Protein AF-A0A937IQ21-F1 (afdb_monomer_lite)

Secondary structure (DSSP, 8-state):
----EE-TTT--EEPPEEETTEEE-TTT--BSS-------------------

pLDDT: mean 75.59, std 15.57, range [43.16, 93.62]

Structure (mmCIF, N/CA/C/O backbone):
data_AF-A0A937IQ21-F1
#
_entry.id   AF-A0A937IQ21-F1
#
loop_
_atom_site.group_PDB
_atom_site.id
_atom_site.type_symbol
_atom_site.label_atom_id
_atom_site.label_alt_id
_atom_site.label_comp_id
_atom_site.label_asym_id
_atom_site.label_entity_id
_atom_site.label_seq_id
_atom_site.pdbx_PDB_ins_code
_atom_site.Cartn_x
_atom_site.Cartn_y
_atom_site.Cartn_z
_atom_site.occupancy
_atom_site.B_iso_or_equiv
_atom_site.auth_seq_id
_atom_site.auth_comp_id
_atom_site.auth_asym_id
_atom_site.auth_atom_id
_atom_site.pdbx_PDB_model_num
ATOM 1 N N . MET A 1 1 ? 6.678 -15.405 12.765 1.00 43.16 1 MET A N 1
ATOM 2 C CA . MET A 1 1 ? 6.194 -14.101 13.266 1.00 43.16 1 MET A CA 1
ATOM 3 C C . MET A 1 1 ? 5.222 -13.555 12.231 1.00 43.16 1 MET A C 1
ATOM 5 O O . MET A 1 1 ? 5.666 -13.037 11.217 1.00 43.16 1 MET A O 1
ATOM 9 N N . ASN A 1 2 ? 3.915 -13.752 12.419 1.00 50.75 2 ASN A N 1
ATOM 10 C CA . ASN A 1 2 ? 2.892 -13.181 11.538 1.00 50.75 2 ASN A CA 1
ATOM 11 C C . ASN A 1 2 ? 2.724 -11.708 11.919 1.00 50.75 2 ASN A C 1
ATOM 13 O O . ASN A 1 2 ? 1.927 -11.373 12.790 1.00 50.75 2 ASN A O 1
ATOM 17 N N . GLN A 1 3 ? 3.555 -10.846 11.339 1.00 62.41 3 GLN A N 1
ATOM 18 C CA . GLN A 1 3 ? 3.530 -9.411 11.611 1.00 62.41 3 GLN A CA 1
ATOM 19 C C . GLN A 1 3 ? 2.342 -8.805 10.850 1.00 62.41 3 GLN A C 1
ATOM 21 O O . GLN A 1 3 ? 2.487 -8.337 9.721 1.00 62.41 3 GLN A O 1
ATOM 26 N N . ASN A 1 4 ? 1.149 -8.864 11.455 1.00 76.62 4 ASN A N 1
ATOM 27 C CA . ASN A 1 4 ? 0.033 -8.013 11.049 1.00 76.62 4 ASN A CA 1
ATOM 28 C C . ASN A 1 4 ? 0.531 -6.565 11.072 1.00 76.62 4 ASN A C 1
ATOM 30 O O . ASN A 1 4 ? 1.019 -6.092 12.098 1.00 76.62 4 ASN A O 1
ATOM 34 N N . GLN A 1 5 ? 0.406 -5.869 9.951 1.00 85.56 5 GLN A N 1
ATOM 35 C CA . GLN A 1 5 ? 0.818 -4.477 9.822 1.00 85.56 5 GLN A CA 1
ATOM 36 C C . GLN A 1 5 ? -0.378 -3.620 9.448 1.00 85.56 5 GLN A C 1
ATOM 38 O O . GLN A 1 5 ? -1.352 -4.091 8.861 1.00 85.56 5 GLN A O 1
ATOM 43 N N . ILE A 1 6 ? -0.325 -2.353 9.831 1.00 90.69 6 ILE A N 1
ATOM 44 C CA . ILE A 1 6 ? -1.367 -1.400 9.472 1.00 90.69 6 ILE A CA 1
ATOM 45 C C . ILE A 1 6 ? -1.008 -0.828 8.105 1.00 90.69 6 ILE A C 1
ATOM 47 O O . ILE A 1 6 ? 0.070 -0.265 7.928 1.00 90.69 6 ILE A O 1
ATOM 51 N N . CYS A 1 7 ? -1.907 -0.972 7.133 1.00 90.38 7 CYS A N 1
ATOM 52 C CA . CYS A 1 7 ? -1.759 -0.299 5.850 1.00 90.38 7 CYS A CA 1
ATOM 53 C C . CYS A 1 7 ? -1.856 1.215 6.064 1.00 90.38 7 CYS A C 1
ATOM 55 O O . CYS A 1 7 ? -2.898 1.697 6.492 1.00 90.38 7 CYS A O 1
ATOM 57 N N . LEU A 1 8 ? -0.815 1.973 5.724 1.00 88.25 8 LEU A N 1
ATOM 58 C CA . LEU A 1 8 ? -0.793 3.433 5.901 1.00 88.25 8 LEU A CA 1
ATOM 59 C C . LEU A 1 8 ? -1.758 4.183 4.964 1.00 88.25 8 LEU A C 1
ATOM 61 O O . LEU A 1 8 ? -2.037 5.356 5.183 1.00 88.25 8 LEU A O 1
ATOM 65 N N . TRP A 1 9 ? -2.291 3.505 3.943 1.00 91.19 9 TRP A N 1
ATOM 66 C CA . TRP A 1 9 ? -3.208 4.086 2.959 1.00 91.19 9 TRP A CA 1
ATOM 67 C C . TRP A 1 9 ? -4.676 3.961 3.368 1.00 91.19 9 TRP A C 1
ATOM 69 O O . TRP A 1 9 ? -5.425 4.929 3.302 1.00 91.19 9 TRP A O 1
ATOM 79 N N . CYS A 1 10 ? -5.100 2.767 3.798 1.00 93.56 10 CYS A N 1
ATOM 80 C CA . CYS A 1 10 ? -6.489 2.492 4.189 1.00 93.56 10 CYS A CA 1
ATOM 81 C C . CYS A 1 10 ? -6.666 2.254 5.697 1.00 93.56 10 CYS A C 1
ATOM 83 O O . CYS A 1 10 ? -7.747 1.876 6.146 1.00 93.56 10 CYS A O 1
ATOM 85 N N . ASN A 1 11 ? -5.593 2.417 6.475 1.00 93.19 11 ASN A N 1
ATOM 86 C CA . ASN A 1 11 ? -5.534 2.277 7.931 1.00 93.19 11 ASN A CA 1
ATOM 87 C C . ASN A 1 11 ? -6.066 0.938 8.477 1.00 93.19 11 ASN A C 1
ATOM 89 O O . ASN A 1 11 ? -6.507 0.841 9.622 1.00 93.19 11 ASN A O 1
ATOM 93 N N . THR A 1 12 ? -6.044 -0.105 7.647 1.00 91.81 12 THR A N 1
ATOM 94 C CA . THR A 1 12 ? -6.572 -1.433 7.980 1.00 91.81 12 THR A CA 1
ATOM 95 C C . THR A 1 12 ? -5.442 -2.345 8.445 1.00 91.81 12 THR A C 1
ATOM 97 O O . THR A 1 12 ? -4.366 -2.349 7.846 1.00 91.81 12 THR A O 1
ATOM 100 N N . SER A 1 13 ? -5.682 -3.136 9.496 1.00 93.62 13 SER A N 1
ATOM 101 C CA . SER A 1 13 ? -4.756 -4.199 9.899 1.00 93.62 13 SER A CA 1
ATOM 102 C C . SER A 1 13 ? -4.812 -5.324 8.870 1.00 93.62 13 SER A C 1
ATOM 104 O O . SER A 1 13 ? -5.853 -5.954 8.691 1.00 93.62 13 SER A O 1
ATOM 106 N N . ILE A 1 14 ? -3.704 -5.541 8.170 1.00 91.44 14 ILE A N 1
ATOM 107 C CA . ILE A 1 14 ? -3.597 -6.495 7.070 1.00 91.44 14 ILE A CA 1
ATOM 108 C C . ILE A 1 14 ? -2.361 -7.380 7.238 1.00 91.44 14 ILE A C 1
ATOM 110 O O . ILE A 1 14 ? -1.403 -7.041 7.937 1.00 91.44 14 ILE A O 1
ATOM 114 N N . GLN A 1 15 ? -2.384 -8.523 6.559 1.00 92.44 15 GLN A N 1
ATOM 115 C CA . GLN A 1 15 ? -1.177 -9.271 6.221 1.00 92.44 15 GLN A CA 1
ATOM 116 C C . GLN A 1 15 ? -0.868 -8.961 4.757 1.00 92.44 15 GLN A C 1
ATOM 118 O O . GLN A 1 15 ? -1.721 -9.236 3.909 1.00 92.44 15 GLN A O 1
ATOM 123 N N . PRO A 1 16 ? 0.273 -8.325 4.445 1.00 87.88 16 PRO A N 1
ATOM 124 C CA . PRO A 1 16 ? 0.599 -8.002 3.070 1.00 87.88 16 PRO A CA 1
ATOM 125 C C . PRO A 1 16 ? 0.792 -9.268 2.269 1.00 87.88 16 PRO A C 1
ATOM 127 O O . PRO A 1 16 ? 1.300 -10.271 2.775 1.00 87.88 16 PRO A O 1
ATOM 130 N N . ILE A 1 17 ? 0.435 -9.175 1.001 1.00 90.06 17 ILE A N 1
ATOM 131 C CA . ILE A 1 17 ? 0.745 -10.199 0.016 1.00 90.06 17 ILE A CA 1
ATOM 132 C C . ILE A 1 17 ? 1.968 -9.753 -0.778 1.00 90.06 17 ILE A C 1
ATOM 134 O O . ILE A 1 17 ? 2.134 -8.561 -1.030 1.00 90.06 17 ILE A O 1
ATOM 138 N N . ASP A 1 18 ? 2.823 -10.698 -1.154 1.00 87.44 18 ASP A N 1
ATOM 139 C CA . ASP A 1 18 ? 3.900 -10.420 -2.098 1.00 87.44 18 ASP A CA 1
ATOM 140 C C . ASP A 1 18 ? 3.347 -10.480 -3.522 1.00 87.44 18 ASP A C 1
ATOM 142 O O . ASP A 1 18 ? 2.700 -11.456 -3.912 1.00 87.44 18 ASP A O 1
ATOM 146 N N . VAL A 1 19 ? 3.578 -9.421 -4.287 1.00 84.12 19 VAL A N 1
ATOM 147 C CA . VAL A 1 19 ? 3.212 -9.339 -5.698 1.00 84.12 19 VAL A CA 1
ATOM 148 C C . VAL A 1 19 ? 4.437 -8.852 -6.445 1.00 84.12 19 VAL A C 1
ATOM 150 O O . VAL A 1 19 ? 4.854 -7.705 -6.294 1.00 84.12 19 VAL A O 1
ATOM 153 N N . HIS A 1 20 ? 5.035 -9.740 -7.239 1.00 81.12 20 HIS A N 1
ATOM 154 C CA . HIS A 1 20 ? 6.253 -9.452 -8.000 1.00 81.12 20 HIS A CA 1
ATOM 155 C C . HIS A 1 20 ? 7.420 -8.949 -7.122 1.00 81.12 20 HIS A C 1
ATOM 157 O O . HIS A 1 20 ? 8.173 -8.074 -7.550 1.00 81.12 20 HIS A O 1
ATOM 163 N N . GLY A 1 21 ? 7.563 -9.470 -5.896 1.00 79.12 21 GLY A N 1
ATOM 164 C CA . GLY A 1 21 ? 8.633 -9.092 -4.966 1.00 79.12 21 GLY A CA 1
ATOM 165 C C . GLY A 1 21 ? 8.354 -7.846 -4.121 1.00 79.12 21 GLY A C 1
ATOM 166 O O . GLY A 1 21 ? 9.281 -7.325 -3.505 1.00 79.12 21 GLY A O 1
ATOM 167 N N . HIS A 1 22 ? 7.114 -7.344 -4.108 1.00 83.88 22 HIS A N 1
ATOM 168 C CA . HIS A 1 22 ? 6.719 -6.181 -3.312 1.00 83.88 22 HIS A CA 1
ATOM 169 C C . HIS A 1 22 ? 5.500 -6.476 -2.439 1.00 83.88 22 HIS A C 1
ATOM 171 O O . HIS A 1 22 ? 4.549 -7.131 -2.866 1.00 83.88 22 HIS A O 1
ATOM 177 N N . ALA A 1 23 ? 5.496 -5.923 -1.225 1.00 87.62 23 ALA A N 1
ATOM 178 C CA . ALA A 1 23 ? 4.374 -6.033 -0.303 1.00 87.62 23 ALA A CA 1
ATOM 179 C C . ALA A 1 23 ? 3.198 -5.142 -0.749 1.00 87.62 23 ALA A C 1
ATOM 181 O O . ALA A 1 23 ? 3.322 -3.917 -0.820 1.00 87.62 23 ALA A O 1
ATOM 182 N N . GLN A 1 24 ? 2.032 -5.742 -0.986 1.00 89.69 24 GLN A N 1
ATOM 183 C CA . GLN A 1 24 ? 0.788 -5.056 -1.342 1.00 89.69 24 GLN A CA 1
ATOM 184 C C . GLN A 1 24 ? -0.302 -5.280 -0.292 1.00 89.69 24 GLN A C 1
ATOM 186 O O . GLN A 1 24 ? -0.431 -6.356 0.298 1.00 89.69 24 GLN A O 1
ATOM 191 N N . CYS A 1 25 ? -1.122 -4.251 -0.066 1.00 92.25 25 CYS A N 1
ATOM 192 C CA . CYS A 1 25 ? -2.309 -4.353 0.770 1.00 92.25 25 CYS A CA 1
ATOM 193 C C . CYS A 1 25 ? -3.418 -5.126 0.033 1.00 92.25 25 CYS A C 1
ATOM 195 O O . CYS A 1 25 ? -3.889 -4.651 -0.998 1.00 92.25 25 CYS A O 1
ATOM 197 N N . PRO A 1 26 ? -3.929 -6.252 0.562 1.00 91.81 26 PRO A N 1
ATOM 198 C CA . PRO A 1 26 ? -4.9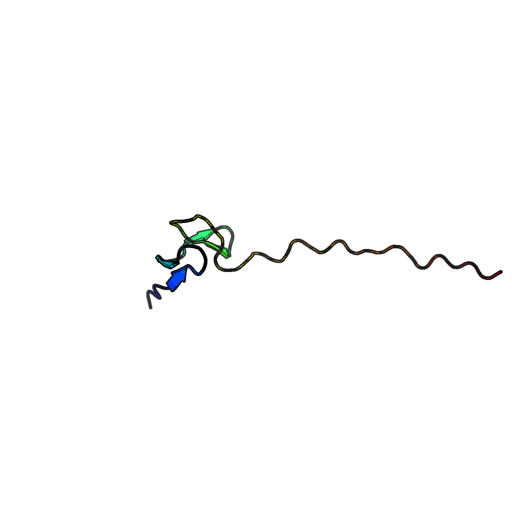90 -7.015 -0.104 1.00 91.81 26 PRO A CA 1
ATOM 199 C C . PRO A 1 26 ? -6.357 -6.305 -0.101 1.00 91.81 26 PRO A C 1
ATOM 201 O O . PRO A 1 26 ? -7.247 -6.690 -0.854 1.00 91.81 26 PRO A O 1
ATOM 204 N N . VAL A 1 27 ? -6.537 -5.279 0.741 1.00 93.31 27 VAL A N 1
ATOM 205 C CA . VAL A 1 27 ? -7.811 -4.557 0.900 1.00 93.31 27 VAL A CA 1
ATOM 206 C C . VAL A 1 27 ? -7.930 -3.418 -0.110 1.00 93.31 27 VAL A C 1
ATOM 208 O O . VAL A 1 27 ? -8.851 -3.407 -0.920 1.00 93.31 27 VAL A O 1
ATOM 211 N N . CYS A 1 28 ? -6.992 -2.467 -0.090 1.00 92.69 28 CYS A N 1
ATOM 212 C CA . CYS A 1 28 ? -7.007 -1.327 -1.012 1.00 92.69 28 CYS A CA 1
ATOM 213 C C . CYS A 1 28 ? -6.201 -1.564 -2.296 1.00 92.69 28 CYS A C 1
ATOM 215 O O . CYS A 1 28 ? -6.241 -0.726 -3.191 1.00 92.69 28 CYS A O 1
ATOM 217 N N . LYS A 1 29 ? -5.472 -2.687 -2.391 1.00 90.38 29 LYS A N 1
ATOM 218 C CA . LYS A 1 29 ? -4.588 -3.051 -3.515 1.00 90.38 29 LYS A CA 1
ATOM 219 C C . LYS A 1 29 ? -3.422 -2.084 -3.753 1.00 90.38 29 LYS A C 1
ATOM 221 O O . LYS A 1 29 ? -2.728 -2.197 -4.755 1.00 90.38 29 LYS A O 1
ATOM 226 N N . THR A 1 30 ? -3.175 -1.155 -2.830 1.00 88.56 30 THR A N 1
ATOM 227 C CA . THR A 1 30 ? -2.020 -0.250 -2.873 1.00 88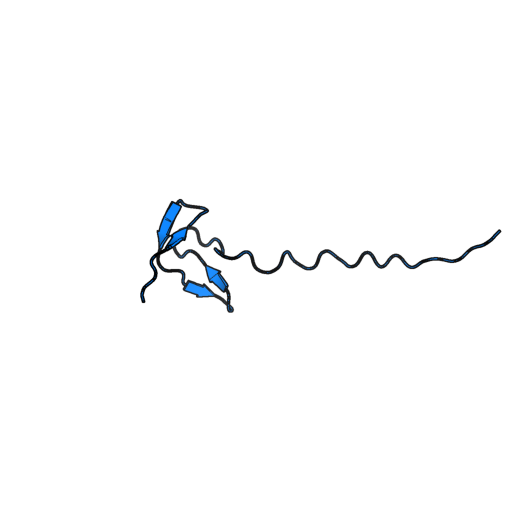.56 30 THR A CA 1
ATOM 228 C C . THR A 1 30 ? -0.765 -0.971 -2.395 1.00 88.56 30 THR A C 1
ATOM 230 O O . THR A 1 30 ? -0.803 -1.699 -1.397 1.00 88.56 30 THR A O 1
ATOM 233 N N . ASN A 1 31 ? 0.353 -0.742 -3.080 1.00 87.62 31 ASN A N 1
ATOM 234 C CA . ASN A 1 31 ? 1.653 -1.225 -2.632 1.00 87.62 31 ASN A CA 1
ATOM 235 C C . ASN A 1 31 ? 2.040 -0.509 -1.330 1.00 87.62 31 ASN A C 1
ATOM 237 O O . ASN A 1 31 ? 1.903 0.710 -1.204 1.00 87.62 31 ASN A O 1
ATOM 241 N N . ILE A 1 32 ? 2.449 -1.286 -0.332 1.00 83.81 32 ILE A N 1
ATOM 242 C CA . ILE A 1 32 ? 2.832 -0.768 0.984 1.00 83.81 32 ILE A CA 1
ATOM 243 C C . ILE A 1 32 ? 4.220 -0.150 0.903 1.00 83.81 32 ILE A C 1
ATOM 245 O O . ILE A 1 32 ? 4.435 0.925 1.452 1.00 83.81 32 ILE A O 1
ATOM 249 N N . ASP A 1 33 ? 5.118 -0.814 0.181 1.00 76.19 33 ASP A N 1
ATOM 250 C CA . ASP A 1 33 ? 6.395 -0.248 -0.220 1.00 76.19 33 ASP A CA 1
ATOM 251 C C . ASP A 1 33 ? 6.259 0.238 -1.669 1.00 76.19 33 ASP A C 1
ATOM 253 O O . ASP A 1 33 ? 5.968 -0.579 -2.554 1.00 76.19 33 ASP A O 1
ATOM 257 N 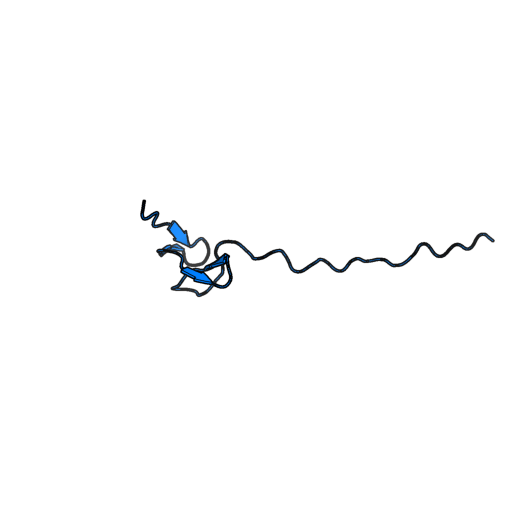N . PRO A 1 34 ? 6.343 1.554 -1.936 1.00 66.00 34 PRO A N 1
ATOM 258 C CA . PRO A 1 34 ? 6.284 2.055 -3.298 1.00 66.00 34 PRO A CA 1
ATOM 259 C C . PRO A 1 34 ? 7.455 1.456 -4.083 1.00 66.00 34 PRO A C 1
ATOM 261 O O . PRO A 1 34 ? 8.612 1.770 -3.813 1.00 66.00 34 PRO A O 1
ATOM 264 N N . CYS A 1 35 ? 7.150 0.586 -5.057 1.00 66.88 35 CYS A N 1
ATOM 265 C CA . CYS A 1 35 ? 8.124 0.145 -6.054 1.00 66.88 35 CYS A CA 1
ATOM 266 C C . CYS A 1 35 ? 8.834 1.380 -6.586 1.00 66.88 35 CYS A C 1
ATOM 268 O O . CYS A 1 35 ? 8.146 2.362 -6.877 1.00 66.88 35 CYS A O 1
ATOM 270 N N . CYS A 1 36 ? 10.166 1.297 -6.675 1.00 59.69 36 CYS A N 1
ATOM 271 C CA . CYS A 1 36 ? 11.074 2.330 -7.158 1.00 59.69 36 CYS A CA 1
ATOM 272 C C . CYS A 1 36 ? 10.339 3.386 -7.976 1.00 59.69 36 CYS A C 1
ATOM 274 O O . CYS A 1 36 ? 9.790 3.042 -9.024 1.00 59.69 36 CYS A O 1
ATOM 276 N N . SER A 1 37 ? 10.311 4.630 -7.472 1.00 60.03 37 SER A N 1
ATOM 277 C CA . SER A 1 37 ? 9.873 5.811 -8.216 1.00 60.03 37 SER A CA 1
ATOM 278 C C . SER A 1 37 ? 10.413 5.654 -9.622 1.00 60.03 37 SER A C 1
ATOM 280 O O . SER A 1 37 ? 11.635 5.708 -9.769 1.00 60.03 37 SER A O 1
ATOM 282 N N . GLY A 1 38 ? 9.535 5.301 -10.573 1.00 57.00 38 GLY A N 1
ATOM 283 C CA . GLY A 1 38 ? 9.940 4.874 -11.908 1.00 57.00 38 GLY A CA 1
ATOM 284 C C . GLY A 1 38 ? 11.030 5.813 -12.369 1.00 57.00 38 GLY A C 1
ATOM 285 O O . GLY A 1 38 ? 10.830 7.021 -12.243 1.00 57.00 38 GLY A O 1
ATOM 286 N N . GLU A 1 39 ? 12.193 5.234 -12.683 1.00 56.94 39 GLU A N 1
ATOM 287 C CA . GLU A 1 39 ? 13.377 5.905 -13.206 1.00 56.94 39 GLU A CA 1
ATOM 288 C C . GLU A 1 39 ? 13.064 7.350 -13.596 1.00 56.94 39 GLU A C 1
ATOM 290 O O . GLU A 1 39 ? 12.387 7.609 -14.588 1.00 56.94 39 GLU A O 1
ATOM 295 N N . GLN A 1 40 ? 13.445 8.310 -12.747 1.00 59.78 40 GLN A N 1
ATOM 296 C CA . GLN A 1 40 ? 13.425 9.693 -13.195 1.00 59.78 40 GLN A CA 1
ATOM 297 C C . GLN A 1 40 ? 14.346 9.711 -14.406 1.00 59.78 40 GLN A C 1
ATOM 299 O O . GLN A 1 40 ? 15.549 9.499 -14.241 1.00 59.78 40 GLN A O 1
ATOM 304 N N . GLU A 1 41 ? 13.744 9.844 -15.593 1.00 56.59 41 GLU A N 1
ATOM 305 C CA . GLU A 1 41 ? 14.414 9.908 -16.885 1.00 56.59 41 GLU A CA 1
ATOM 306 C C . GLU A 1 41 ? 15.748 10.623 -16.712 1.00 56.59 41 GLU A C 1
ATOM 308 O O . GLU A 1 41 ? 15.814 11.759 -16.230 1.00 56.59 41 GLU A O 1
ATOM 313 N N . CYS A 1 42 ? 16.825 9.932 -17.069 1.00 54.31 42 CYS A N 1
ATOM 314 C CA . CYS A 1 42 ? 18.114 10.553 -17.26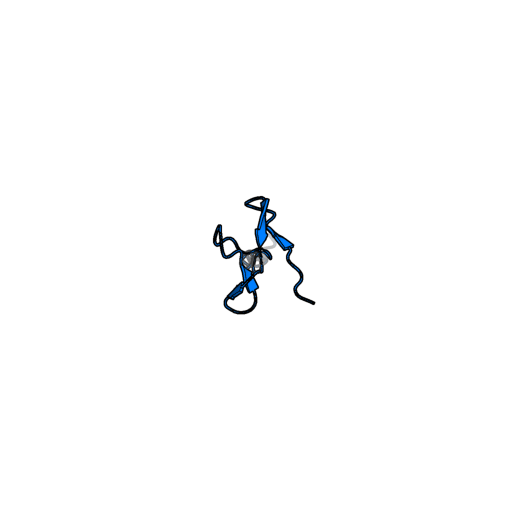3 1.00 54.31 42 CYS A CA 1
ATOM 315 C C . CYS A 1 42 ? 17.927 11.740 -18.221 1.00 54.31 42 CYS A C 1
ATOM 317 O O . CYS A 1 42 ? 17.805 11.563 -19.431 1.00 54.31 42 CYS A O 1
ATOM 319 N N . ILE A 1 43 ? 17.910 12.970 -17.693 1.00 62.59 43 ILE A N 1
ATOM 320 C CA . ILE A 1 43 ? 18.089 14.170 -18.515 1.00 62.59 43 ILE A CA 1
ATOM 321 C C . ILE A 1 43 ? 19.563 14.191 -18.912 1.00 62.59 43 ILE A C 1
ATOM 323 O O . ILE A 1 43 ? 20.385 14.915 -18.355 1.00 62.59 43 ILE A O 1
ATOM 327 N N . GLU A 1 44 ? 19.909 13.353 -19.879 1.00 60.53 44 GLU A N 1
ATOM 328 C CA . GLU A 1 44 ? 21.190 13.382 -20.560 1.00 60.53 44 GLU A CA 1
ATOM 329 C C . GLU A 1 44 ? 21.058 14.295 -21.782 1.00 60.53 44 GLU A C 1
ATOM 331 O O . GLU A 1 44 ? 21.250 13.889 -22.926 1.00 60.53 44 GLU A O 1
ATOM 336 N N . ILE A 1 45 ? 20.713 15.569 -21.548 1.00 64.56 45 ILE A N 1
ATOM 337 C CA . ILE A 1 45 ? 20.954 16.592 -22.566 1.00 64.56 45 ILE A CA 1
ATOM 338 C C . ILE A 1 45 ? 22.413 16.996 -22.421 1.00 64.56 45 ILE A C 1
ATOM 340 O O . ILE A 1 45 ? 22.821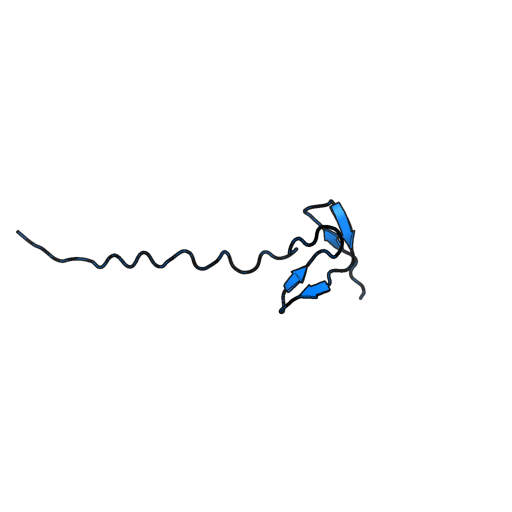 17.809 -21.592 1.00 64.56 45 ILE A O 1
ATOM 344 N N . GLN A 1 46 ? 23.181 16.276 -23.220 1.00 58.47 46 GLN A N 1
ATOM 345 C CA . GLN A 1 46 ? 24.578 16.429 -23.553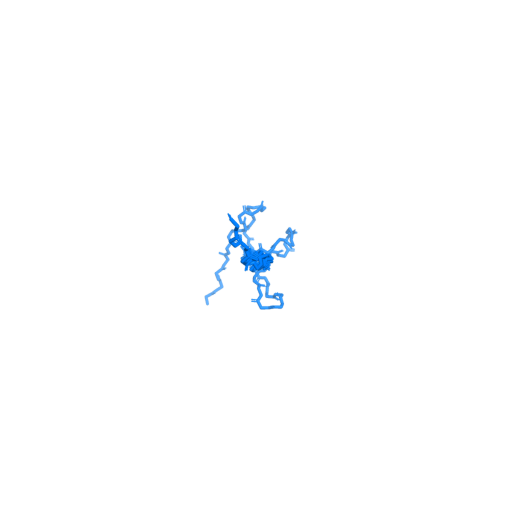 1.00 58.47 46 GLN A CA 1
ATOM 346 C C . GLN A 1 46 ? 25.038 17.887 -23.483 1.00 58.47 46 GLN A C 1
ATOM 348 O O . GLN A 1 46 ? 24.426 18.798 -24.038 1.00 58.47 46 GLN A O 1
ATOM 353 N N . LYS A 1 47 ? 26.182 18.074 -22.824 1.00 59.88 47 LYS A N 1
ATOM 354 C CA . LYS A 1 47 ? 27.022 19.261 -22.947 1.00 59.88 47 LYS A CA 1
ATOM 355 C C . LYS A 1 47 ? 27.362 19.465 -24.426 1.00 59.88 47 LYS A C 1
ATOM 357 O O . LYS A 1 47 ? 28.367 18.937 -24.900 1.00 59.88 47 LYS A O 1
ATOM 362 N N . THR A 1 48 ? 26.564 20.232 -25.156 1.00 54.28 48 THR A N 1
ATOM 363 C CA . THR A 1 48 ? 26.985 20.729 -26.463 1.00 54.28 48 THR A CA 1
ATOM 364 C C . THR A 1 48 ? 27.913 21.906 -26.210 1.00 54.28 48 THR A C 1
ATOM 366 O O . THR A 1 48 ? 27.493 23.016 -25.892 1.00 54.28 48 THR A O 1
ATOM 369 N N . VAL A 1 49 ? 29.209 21.608 -26.285 1.00 63.56 49 VAL A N 1
ATOM 370 C CA . VAL A 1 49 ? 30.256 22.544 -26.697 1.00 63.56 49 VAL A CA 1
ATOM 371 C C . VAL A 1 49 ? 29.698 23.497 -27.750 1.00 63.56 49 VAL A C 1
ATOM 373 O O . VAL A 1 49 ? 29.196 23.013 -28.755 1.00 63.56 49 VAL A O 1
ATOM 376 N N . ASN A 1 50 ? 29.820 24.806 -27.524 1.00 58.41 50 ASN A N 1
ATOM 377 C CA . ASN A 1 50 ? 30.293 25.770 -28.519 1.00 58.41 50 ASN A CA 1
ATOM 378 C C . ASN A 1 50 ? 30.816 27.011 -27.786 1.00 58.41 50 ASN A C 1
ATOM 380 O O . ASN A 1 50 ? 30.064 27.768 -27.179 1.00 58.41 50 ASN A O 1
ATOM 384 N N . GLN A 1 51 ? 32.143 27.136 -27.807 1.00 53.06 51 GLN A N 1
ATOM 385 C CA . GLN A 1 51 ? 32.832 28.413 -27.693 1.00 53.06 51 GLN A CA 1
ATOM 386 C C . GLN A 1 51 ? 32.498 29.228 -28.945 1.00 53.06 51 GLN A C 1
ATOM 388 O O . GLN A 1 51 ? 32.668 28.714 -30.051 1.00 53.06 51 GLN A O 1
ATOM 393 N N . GLU A 1 52 ? 32.101 30.479 -28.756 1.00 55.69 52 GLU A N 1
ATOM 394 C CA . GLU A 1 52 ? 32.396 31.593 -29.661 1.00 55.69 52 GLU A CA 1
ATOM 395 C C . GLU A 1 52 ? 32.663 32.851 -28.829 1.00 55.69 52 GLU A C 1
ATOM 397 O O . GLU A 1 52 ? 31.970 33.038 -27.799 1.00 55.69 52 GLU A O 1
#

Sequence (52 aa):
MNQNQICLWCNTSIQPIDVHGHAQCPVCKTNIDPCCSGEQECIEIQKTVNQE

Foldseek 3Di:
DQPQDQQPPPRDRARFDDDPNFTAGPPVRHTSDPDPPPPPPPPCPDDDDDDD

Radius of gyration: 19.92 Å; chains: 1; bounding box: 41×46×43 Å